Protein AF-A0A957S7C5-F1 (afdb_monomer_lite)

Structure (mmCIF, N/CA/C/O backbone):
data_AF-A0A957S7C5-F1
#
_entry.id   AF-A0A957S7C5-F1
#
loop_
_atom_site.group_PDB
_atom_site.id
_atom_site.type_symbol
_atom_site.label_atom_id
_atom_site.label_alt_id
_atom_site.label_comp_id
_atom_site.label_asym_id
_atom_site.label_entity_id
_atom_site.label_seq_id
_atom_site.pdbx_PDB_ins_code
_atom_site.Cartn_x
_atom_site.Cartn_y
_atom_site.Cartn_z
_atom_site.occupancy
_atom_site.B_iso_or_equiv
_atom_site.auth_seq_id
_atom_site.auth_comp_id
_atom_site.auth_asym_id
_atom_site.auth_atom_id
_atom_site.pdbx_PDB_model_num
ATOM 1 N N . MET A 1 1 ? -6.184 1.319 36.528 1.00 41.16 1 MET A N 1
ATOM 2 C CA . MET A 1 1 ? -4.782 1.071 36.125 1.00 41.16 1 MET A CA 1
ATOM 3 C C . MET A 1 1 ? -4.781 0.129 34.912 1.00 41.16 1 MET A C 1
ATOM 5 O O . MET A 1 1 ? -4.504 -1.045 35.063 1.00 41.16 1 MET A O 1
ATOM 9 N N . ILE A 1 2 ? -5.210 0.613 33.734 1.00 49.84 2 ILE A N 1
ATOM 10 C CA . ILE A 1 2 ? -5.434 -0.204 32.505 1.00 49.84 2 ILE A CA 1
ATOM 11 C C . ILE A 1 2 ? -4.665 0.380 31.292 1.00 49.84 2 ILE A C 1
ATOM 13 O O . ILE A 1 2 ? -4.591 -0.203 30.218 1.00 49.84 2 ILE A O 1
ATOM 17 N N . GLN A 1 3 ? -4.012 1.529 31.468 1.00 51.44 3 GLN A N 1
ATOM 18 C CA . GLN A 1 3 ? -3.546 2.365 30.362 1.00 51.44 3 GLN A CA 1
ATOM 19 C C . GLN A 1 3 ? -2.255 1.877 29.679 1.00 51.44 3 GLN A C 1
ATOM 21 O O . GLN A 1 3 ? -1.986 2.309 28.570 1.00 51.44 3 GLN A O 1
ATOM 26 N N . TRP A 1 4 ? -1.486 0.969 30.296 1.00 43.44 4 TRP A N 1
ATOM 27 C CA . TRP A 1 4 ? -0.195 0.505 29.756 1.00 43.44 4 TRP A CA 1
ATOM 28 C C . TRP A 1 4 ? -0.309 -0.646 28.739 1.00 43.44 4 TRP A C 1
ATOM 30 O O . TRP A 1 4 ? 0.500 -0.720 27.823 1.00 43.44 4 TRP A O 1
ATOM 40 N N . GLY A 1 5 ? -1.311 -1.527 28.860 1.00 52.44 5 GLY A N 1
ATOM 41 C CA . GLY A 1 5 ? -1.501 -2.647 27.919 1.00 52.44 5 GLY A CA 1
ATOM 42 C C . GLY A 1 5 ? -2.197 -2.242 26.614 1.00 52.44 5 GLY A C 1
ATOM 43 O O . GLY A 1 5 ? -1.908 -2.786 25.553 1.00 52.44 5 GLY A O 1
ATOM 44 N N . LEU A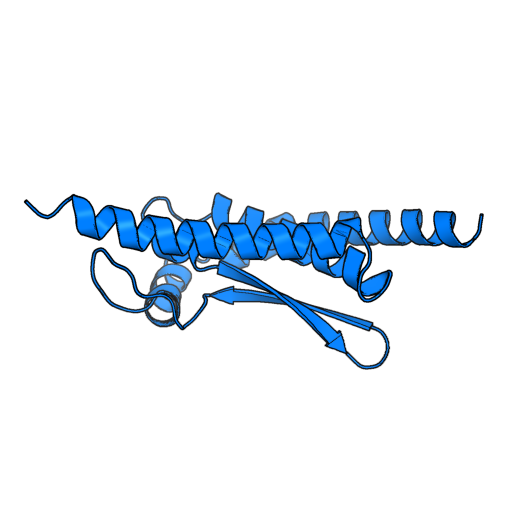 1 6 ? -3.080 -1.239 26.685 1.00 55.25 6 LEU A N 1
ATOM 45 C CA . LEU A 1 6 ? -3.822 -0.712 25.534 1.00 55.25 6 LEU A CA 1
ATOM 46 C C . LEU A 1 6 ? -2.920 0.032 24.541 1.00 55.25 6 LEU A C 1
ATOM 48 O O . LEU A 1 6 ? -3.112 -0.072 23.332 1.00 55.25 6 LEU A O 1
ATOM 52 N N . THR A 1 7 ? -1.927 0.769 25.040 1.00 61.72 7 THR A N 1
ATOM 53 C CA . THR A 1 7 ? -0.938 1.458 24.203 1.00 61.72 7 THR A CA 1
ATOM 54 C C . THR A 1 7 ? 0.038 0.489 23.553 1.00 61.72 7 THR A C 1
ATOM 56 O O . THR A 1 7 ? 0.346 0.688 22.383 1.00 61.72 7 THR A O 1
ATOM 59 N N . ALA A 1 8 ? 0.463 -0.570 24.251 1.00 65.44 8 ALA A N 1
ATOM 60 C CA . ALA A 1 8 ? 1.378 -1.572 23.698 1.00 65.44 8 ALA A CA 1
ATOM 61 C C . ALA A 1 8 ? 0.785 -2.271 22.461 1.00 65.44 8 ALA A C 1
ATOM 63 O O . ALA A 1 8 ? 1.393 -2.249 21.398 1.00 65.44 8 ALA A O 1
ATOM 64 N N . GLY A 1 9 ? -0.458 -2.763 22.539 1.00 76.88 9 GLY A N 1
ATOM 65 C CA . GLY A 1 9 ? -1.082 -3.448 21.398 1.00 76.88 9 GLY A CA 1
ATOM 66 C C . GLY A 1 9 ? -1.298 -2.551 20.170 1.00 76.88 9 GLY A C 1
ATOM 67 O O . GLY A 1 9 ? -1.162 -3.004 19.037 1.00 76.88 9 GLY A O 1
ATOM 68 N N . ILE A 1 10 ? -1.601 -1.260 20.362 1.00 81.00 10 ILE A N 1
ATOM 69 C CA . ILE A 1 10 ? -1.686 -0.306 19.240 1.00 81.00 10 ILE A CA 1
ATOM 70 C C . ILE A 1 10 ? -0.290 -0.027 18.674 1.00 81.00 10 ILE A C 1
ATOM 72 O O . ILE A 1 10 ? -0.132 0.058 17.458 1.00 81.00 10 ILE A O 1
ATOM 76 N N . GLN A 1 11 ? 0.722 0.105 19.535 1.00 85.44 11 GLN A N 1
ATOM 77 C CA . GLN A 1 11 ? 2.107 0.314 19.115 1.00 85.44 11 GLN A CA 1
ATOM 78 C C . GLN A 1 11 ? 2.638 -0.859 18.291 1.00 85.44 11 GLN A C 1
ATOM 80 O O . GLN A 1 11 ? 3.298 -0.609 17.287 1.00 85.44 11 GLN A O 1
ATOM 85 N N . ASP A 1 12 ? 2.294 -2.096 18.645 1.00 86.50 12 ASP A N 1
ATOM 86 C CA . ASP A 1 12 ? 2.696 -3.290 17.896 1.00 86.50 12 ASP A CA 1
ATOM 87 C C . ASP A 1 12 ? 2.102 -3.294 16.483 1.00 86.50 12 ASP A C 1
ATOM 89 O O . ASP A 1 12 ? 2.810 -3.530 15.506 1.00 86.50 12 ASP A O 1
ATOM 93 N N . ILE A 1 13 ? 0.821 -2.936 16.349 1.00 87.38 13 ILE A N 1
ATOM 94 C CA . ILE A 1 13 ? 0.154 -2.810 15.045 1.00 87.38 13 ILE A CA 1
ATOM 95 C C . ILE A 1 13 ? 0.802 -1.701 14.207 1.00 87.38 13 ILE A C 1
ATOM 97 O O . ILE A 1 13 ? 1.073 -1.883 13.020 1.00 87.38 13 ILE A O 1
ATOM 101 N N . VAL A 1 14 ? 1.090 -0.551 14.821 1.00 88.62 14 VAL A N 1
ATOM 102 C CA . VAL A 1 14 ? 1.783 0.559 14.152 1.00 88.62 14 VAL A CA 1
ATOM 103 C C . VAL A 1 14 ? 3.200 0.152 13.736 1.00 88.62 14 VAL A C 1
ATOM 105 O O . VAL A 1 14 ? 3.648 0.535 12.655 1.00 88.62 14 VAL A O 1
ATOM 108 N N . ALA A 1 15 ? 3.908 -0.620 14.560 1.00 90.06 15 ALA A N 1
ATOM 109 C CA . ALA A 1 15 ? 5.251 -1.109 14.269 1.00 90.06 15 ALA A CA 1
ATOM 110 C C . ALA A 1 15 ? 5.244 -2.123 13.118 1.00 90.06 15 ALA A C 1
ATOM 112 O O . ALA A 1 15 ? 6.053 -1.994 12.201 1.00 90.06 15 ALA A O 1
ATOM 113 N N . ALA A 1 16 ? 4.299 -3.066 13.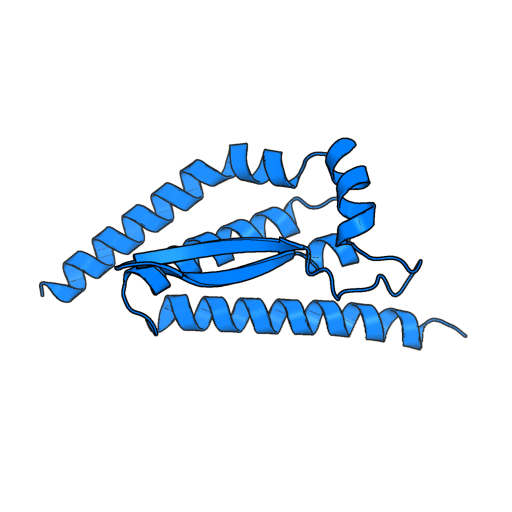114 1.00 89.62 16 ALA A N 1
ATOM 114 C CA . ALA A 1 16 ? 4.116 -4.020 12.024 1.00 89.62 16 ALA A CA 1
ATOM 115 C C . ALA A 1 16 ? 3.777 -3.307 10.706 1.00 89.62 16 ALA A C 1
ATOM 117 O O . ALA A 1 16 ? 4.411 -3.555 9.681 1.00 89.62 16 ALA A O 1
ATOM 118 N N . ASN A 1 17 ? 2.850 -2.344 10.744 1.00 92.38 17 ASN A N 1
ATOM 119 C CA . ASN A 1 17 ? 2.515 -1.523 9.583 1.00 92.38 17 ASN A CA 1
ATOM 120 C C . ASN A 1 17 ? 3.727 -0.722 9.080 1.00 92.38 17 ASN A C 1
ATOM 122 O O . ASN A 1 17 ? 3.970 -0.642 7.878 1.00 92.38 17 ASN A O 1
ATOM 126 N N . ARG A 1 18 ? 4.531 -0.161 9.990 1.00 93.00 18 ARG A N 1
ATOM 127 C CA . ARG A 1 18 ? 5.766 0.544 9.627 1.00 93.00 18 ARG A CA 1
ATOM 128 C C . ARG A 1 18 ? 6.767 -0.390 8.952 1.00 93.00 18 ARG A C 1
ATOM 130 O O . ARG A 1 18 ? 7.271 -0.033 7.895 1.00 93.00 18 ARG A O 1
ATOM 137 N N . ALA A 1 19 ? 7.003 -1.573 9.515 1.00 93.50 19 ALA A N 1
ATOM 138 C CA . ALA A 1 19 ? 7.903 -2.564 8.932 1.00 93.50 19 ALA A CA 1
ATOM 139 C C . ALA A 1 19 ? 7.446 -2.990 7.527 1.00 93.50 19 ALA A C 1
ATOM 141 O O . ALA A 1 19 ? 8.262 -3.067 6.613 1.00 93.50 19 ALA A O 1
ATOM 142 N N . ASN A 1 20 ? 6.137 -3.179 7.326 1.00 95.19 20 ASN A N 1
ATOM 143 C CA . ASN A 1 20 ? 5.563 -3.444 6.008 1.00 95.19 20 ASN A CA 1
ATOM 144 C C . ASN A 1 20 ? 5.843 -2.304 5.014 1.00 95.19 20 ASN A C 1
ATOM 146 O O . ASN A 1 20 ? 6.308 -2.544 3.902 1.00 95.19 20 ASN A O 1
ATOM 150 N N . ARG A 1 21 ? 5.630 -1.051 5.424 1.00 95.62 21 ARG A N 1
ATOM 151 C CA . ARG A 1 21 ? 5.929 0.114 4.579 1.00 95.62 21 ARG A CA 1
ATOM 152 C C . ARG A 1 21 ? 7.415 0.239 4.261 1.00 95.62 21 ARG A C 1
ATOM 154 O O . ARG A 1 21 ? 7.755 0.651 3.157 1.00 95.62 21 ARG A O 1
ATOM 161 N N . ASP A 1 22 ? 8.289 -0.086 5.207 1.00 96.44 22 ASP A N 1
ATOM 162 C CA . ASP A 1 22 ? 9.736 -0.050 4.995 1.00 96.44 22 ASP A CA 1
ATOM 163 C C . ASP A 1 22 ? 10.183 -1.144 4.015 1.00 96.44 22 ASP A C 1
ATOM 165 O O . ASP A 1 22 ? 11.003 -0.865 3.143 1.00 96.44 22 ASP A O 1
ATOM 169 N N . LEU A 1 23 ? 9.568 -2.332 4.058 1.00 94.19 23 LEU A N 1
ATOM 170 C CA . LEU A 1 23 ? 9.759 -3.368 3.038 1.00 94.19 23 LEU A CA 1
ATOM 171 C C . LEU A 1 23 ? 9.302 -2.893 1.649 1.00 94.19 23 LEU A C 1
ATOM 173 O O . LEU A 1 23 ? 10.045 -3.020 0.683 1.00 94.19 23 LEU A O 1
ATOM 177 N N . LEU A 1 24 ? 8.109 -2.305 1.534 1.00 95.75 24 LEU A N 1
ATOM 178 C CA . LEU A 1 24 ? 7.605 -1.797 0.251 1.00 95.75 24 LEU A CA 1
ATOM 179 C C . LEU A 1 24 ? 8.483 -0.670 -0.312 1.00 95.75 24 LEU A C 1
ATOM 181 O O . LEU A 1 24 ? 8.725 -0.618 -1.514 1.00 95.75 24 LEU A O 1
ATOM 185 N N . ARG A 1 25 ? 8.997 0.218 0.549 1.00 96.62 25 ARG A N 1
ATOM 186 C CA . ARG A 1 25 ? 9.980 1.241 0.150 1.00 96.62 25 ARG A CA 1
ATOM 187 C C . ARG A 1 25 ? 11.269 0.613 -0.344 1.00 96.62 25 ARG A C 1
ATOM 189 O O . ARG A 1 25 ? 11.786 1.047 -1.361 1.00 96.62 25 ARG A O 1
ATOM 196 N N . PHE A 1 26 ? 11.760 -0.403 0.355 1.00 95.25 26 PHE A N 1
ATOM 197 C CA . PHE A 1 26 ? 12.939 -1.134 -0.070 1.00 95.25 26 PHE A CA 1
ATOM 198 C C . PHE A 1 26 ? 12.732 -1.744 -1.463 1.00 95.25 26 PHE A C 1
ATOM 200 O O . PHE A 1 26 ? 13.527 -1.457 -2.348 1.00 95.25 26 PHE A O 1
ATOM 207 N N . LEU A 1 27 ? 11.632 -2.469 -1.700 1.00 93.88 27 LEU A N 1
ATOM 208 C CA . LEU A 1 27 ? 11.315 -3.036 -3.021 1.00 93.88 27 LEU A CA 1
ATOM 209 C C . LEU A 1 27 ? 11.234 -1.957 -4.111 1.00 93.88 27 LEU A C 1
ATOM 211 O O . LEU A 1 27 ? 11.792 -2.126 -5.194 1.00 93.88 27 LEU A O 1
ATOM 215 N N . ARG A 1 28 ? 10.583 -0.827 -3.805 1.00 94.88 28 ARG A N 1
ATOM 216 C CA . ARG A 1 28 ? 10.489 0.341 -4.691 1.00 94.88 28 ARG A CA 1
ATOM 217 C C . ARG A 1 28 ? 11.864 0.918 -5.042 1.00 94.88 28 ARG A C 1
ATOM 219 O O . ARG A 1 28 ? 12.098 1.237 -6.201 1.00 94.88 28 ARG A O 1
ATOM 226 N N . ASP A 1 29 ? 12.740 1.074 -4.053 1.00 93.25 29 ASP A N 1
ATOM 227 C CA . ASP A 1 29 ? 14.001 1.812 -4.190 1.00 93.25 29 ASP A CA 1
ATOM 228 C C . ASP A 1 29 ? 15.145 0.944 -4.736 1.00 93.25 29 ASP A C 1
ATOM 230 O O . ASP A 1 29 ? 16.054 1.466 -5.376 1.00 93.25 29 ASP A O 1
ATOM 234 N N . THR A 1 30 ? 15.129 -0.370 -4.489 1.00 89.81 30 THR A N 1
ATOM 235 C CA . THR A 1 30 ? 16.214 -1.279 -4.903 1.00 89.81 30 THR A CA 1
ATOM 236 C C . THR A 1 30 ? 15.904 -2.057 -6.171 1.00 89.81 30 THR A C 1
ATOM 238 O O . THR A 1 30 ? 16.821 -2.444 -6.889 1.00 89.81 30 THR A O 1
ATOM 241 N N . GLY A 1 31 ? 14.624 -2.304 -6.466 1.00 81.75 31 GLY A N 1
ATOM 242 C CA . GLY A 1 31 ? 14.217 -3.207 -7.544 1.00 81.75 31 GLY A CA 1
ATOM 243 C C . GLY A 1 31 ? 14.576 -4.647 -7.335 1.00 81.75 31 GLY A C 1
ATOM 244 O O . GLY A 1 31 ? 14.731 -5.385 -8.306 1.00 81.75 31 GLY A O 1
ATOM 245 N N . GLU A 1 32 ? 14.658 -5.066 -6.080 1.00 84.12 32 GLU A N 1
ATOM 246 C CA . GLU A 1 32 ? 14.577 -6.480 -5.773 1.00 84.12 32 GLU A CA 1
ATOM 247 C C . GLU A 1 32 ? 13.264 -7.047 -6.354 1.00 84.12 32 GLU A C 1
ATOM 249 O O . GLU A 1 32 ? 12.176 -6.565 -6.043 1.00 84.12 32 GLU A O 1
ATOM 254 N N . GLY A 1 33 ? 13.383 -8.006 -7.282 1.00 81.38 33 GLY A N 1
ATOM 255 C CA . GLY A 1 33 ? 12.270 -8.534 -8.090 1.00 81.38 33 GLY A CA 1
ATOM 256 C C . GLY A 1 33 ? 12.117 -7.916 -9.495 1.00 81.38 33 GLY A C 1
ATOM 257 O O . GLY A 1 33 ? 11.375 -8.440 -10.321 1.00 81.38 33 GLY A O 1
ATOM 258 N N . GLY A 1 34 ? 12.861 -6.855 -9.821 1.00 89.06 34 GLY A N 1
ATOM 259 C CA . GLY A 1 34 ? 12.892 -6.212 -11.142 1.00 89.06 34 GLY A CA 1
ATOM 260 C C . GLY A 1 34 ? 12.023 -4.952 -11.266 1.00 89.06 34 GLY A C 1
ATOM 261 O O . GLY A 1 34 ? 11.388 -4.504 -10.314 1.00 89.06 34 GLY A O 1
ATOM 262 N N . LEU A 1 35 ? 11.986 -4.363 -12.469 1.00 90.62 35 LEU A N 1
ATOM 263 C CA . LEU A 1 35 ? 11.299 -3.085 -12.731 1.00 90.62 35 LEU A CA 1
ATOM 264 C C . LEU A 1 35 ? 9.806 -3.118 -12.379 1.00 90.62 35 LEU A C 1
ATOM 266 O O . LEU A 1 35 ? 9.282 -2.177 -11.786 1.00 90.62 35 LEU A O 1
ATOM 270 N N . ALA A 1 36 ? 9.123 -4.216 -12.717 1.00 91.44 36 ALA A N 1
ATOM 271 C CA . ALA A 1 36 ? 7.706 -4.382 -12.409 1.00 91.44 36 ALA A CA 1
ATOM 272 C C . ALA A 1 36 ? 7.455 -4.339 -10.894 1.00 91.44 36 ALA A C 1
ATOM 274 O O . ALA A 1 36 ? 6.520 -3.679 -10.447 1.00 91.44 36 ALA A O 1
ATOM 275 N N . TRP A 1 37 ? 8.329 -4.966 -10.101 1.00 94.25 37 TRP A N 1
ATOM 276 C CA . TRP A 1 37 ? 8.242 -4.946 -8.643 1.00 94.25 37 TRP A CA 1
ATOM 277 C C . TRP A 1 37 ? 8.421 -3.542 -8.077 1.00 94.25 37 TRP A C 1
ATOM 279 O O . TRP A 1 37 ? 7.649 -3.157 -7.203 1.00 94.25 37 TRP A O 1
ATOM 289 N N . GLN A 1 38 ? 9.363 -2.749 -8.602 1.00 94.56 38 GLN A N 1
ATOM 290 C CA . GLN A 1 38 ? 9.546 -1.364 -8.149 1.00 94.56 38 GLN A CA 1
ATOM 291 C C . GLN A 1 38 ? 8.282 -0.525 -8.353 1.00 94.56 38 GLN A C 1
ATOM 293 O O . GLN A 1 38 ? 7.806 0.144 -7.433 1.00 94.56 38 GLN A O 1
ATOM 298 N N . VAL A 1 39 ? 7.728 -0.582 -9.566 1.00 96.00 39 VAL A N 1
ATOM 299 C CA . VAL A 1 39 ? 6.558 0.209 -9.968 1.00 96.00 39 VAL A CA 1
ATOM 300 C C . VAL A 1 39 ? 5.317 -0.225 -9.188 1.00 96.00 39 VAL A C 1
ATOM 302 O O . VAL A 1 39 ? 4.566 0.612 -8.684 1.00 96.00 39 VAL A O 1
ATOM 305 N N . VAL A 1 40 ? 5.110 -1.533 -9.030 1.00 96.44 40 VAL A N 1
ATOM 306 C CA . VAL A 1 40 ? 3.984 -2.070 -8.259 1.00 96.44 40 VAL A CA 1
ATOM 307 C C . VAL A 1 40 ? 4.136 -1.756 -6.769 1.00 96.44 40 VAL A C 1
ATOM 309 O O . VAL A 1 40 ? 3.164 -1.334 -6.141 1.00 96.44 40 VAL A O 1
ATOM 312 N N . ALA A 1 41 ? 5.343 -1.860 -6.205 1.00 96.88 41 ALA A N 1
ATOM 3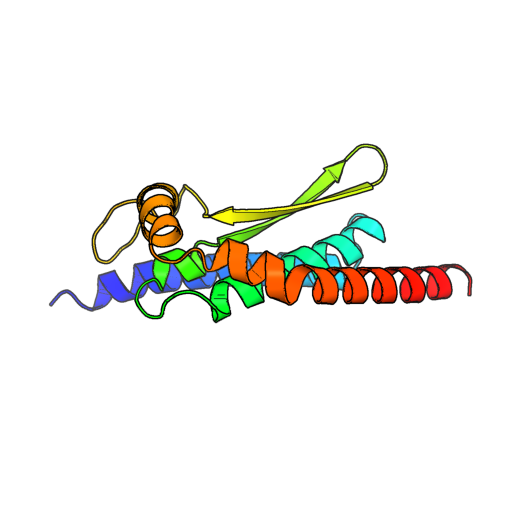13 C CA . ALA A 1 41 ? 5.611 -1.471 -4.822 1.00 96.88 41 ALA A CA 1
ATOM 314 C C . ALA A 1 41 ? 5.316 0.016 -4.573 1.00 96.88 41 ALA A C 1
ATOM 316 O O . ALA A 1 41 ? 4.744 0.352 -3.533 1.00 96.88 41 ALA A O 1
ATOM 317 N N . HIS A 1 42 ? 5.626 0.901 -5.533 1.00 96.88 42 HIS A N 1
ATOM 318 C CA . HIS A 1 42 ? 5.225 2.312 -5.472 1.00 96.88 42 HIS A CA 1
ATOM 319 C C . HIS A 1 42 ? 3.704 2.461 -5.394 1.00 96.88 42 HIS A C 1
ATOM 321 O O . HIS A 1 42 ? 3.200 3.111 -4.474 1.00 96.88 42 HIS A O 1
ATOM 327 N N . GLY A 1 43 ? 2.973 1.812 -6.305 1.00 96.94 43 GLY A N 1
ATOM 328 C CA . GLY A 1 43 ? 1.510 1.848 -6.339 1.00 96.94 43 GLY A CA 1
ATOM 329 C C . GLY A 1 43 ? 0.870 1.372 -5.033 1.00 96.94 43 GLY A C 1
ATOM 330 O O . GLY A 1 43 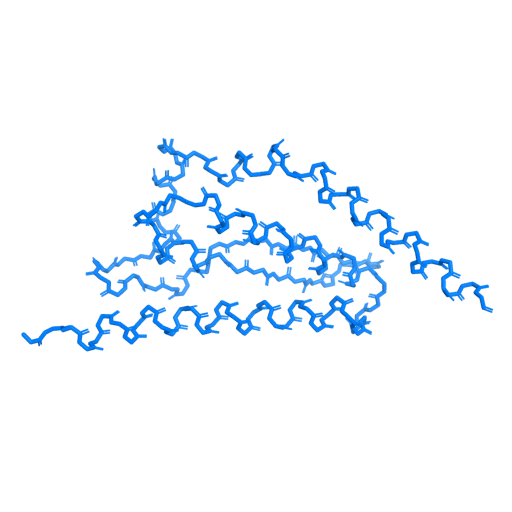? 0.036 2.072 -4.452 1.00 96.94 43 GLY A O 1
ATOM 331 N N . VAL A 1 44 ? 1.316 0.221 -4.520 1.00 97.12 44 VAL A N 1
ATOM 332 C CA . VAL A 1 44 ? 0.845 -0.355 -3.249 1.00 97.12 44 VAL A CA 1
ATOM 333 C C . VAL A 1 44 ? 1.121 0.596 -2.084 1.00 97.12 44 VAL A C 1
ATOM 335 O O . VAL A 1 44 ? 0.210 0.906 -1.313 1.00 97.12 44 VAL A O 1
ATOM 338 N N . LEU A 1 45 ? 2.349 1.110 -1.966 1.00 96.25 45 LEU A N 1
ATOM 339 C CA . LEU A 1 45 ? 2.745 2.011 -0.881 1.00 96.25 45 LEU A CA 1
ATOM 340 C C . LEU A 1 45 ? 1.949 3.326 -0.900 1.00 96.25 45 LEU A C 1
ATOM 342 O O . LEU A 1 45 ? 1.544 3.836 0.156 1.00 96.25 45 LEU A O 1
ATOM 346 N N . ARG A 1 46 ? 1.735 3.884 -2.097 1.00 96.62 46 ARG A N 1
ATOM 347 C CA . ARG A 1 46 ? 0.991 5.128 -2.309 1.00 96.62 46 ARG A CA 1
ATOM 348 C C . ARG A 1 46 ? -0.481 4.942 -1.945 1.00 96.62 46 ARG A C 1
ATOM 350 O O . ARG A 1 46 ? -1.001 5.732 -1.154 1.00 96.62 46 ARG A O 1
ATOM 357 N N . PHE A 1 47 ? -1.114 3.872 -2.431 1.00 95.38 47 PHE A N 1
ATOM 358 C CA . PHE A 1 47 ? -2.518 3.567 -2.149 1.00 95.38 47 PHE A CA 1
ATOM 359 C C . PHE A 1 47 ? -2.760 3.254 -0.668 1.00 95.38 47 PHE A C 1
ATOM 361 O O . PHE A 1 47 ? -3.672 3.813 -0.059 1.00 95.38 47 PHE A O 1
ATOM 368 N N . GLN A 1 48 ? -1.896 2.443 -0.050 1.00 94.06 48 GLN A N 1
ATOM 369 C CA . GLN A 1 48 ? -1.953 2.147 1.384 1.00 94.06 48 GLN A CA 1
ATOM 370 C C . GLN A 1 48 ? -1.882 3.430 2.230 1.00 94.06 48 GLN A C 1
ATOM 372 O O . GLN A 1 48 ? -2.638 3.584 3.190 1.00 94.06 48 GLN A O 1
ATOM 377 N N . GLY A 1 49 ? -1.000 4.374 1.873 1.00 92.81 49 GLY A N 1
ATOM 378 C CA . GLY A 1 49 ? -0.893 5.664 2.562 1.00 92.81 49 GLY A CA 1
ATOM 379 C C . GLY A 1 49 ? -2.162 6.515 2.470 1.00 92.81 49 GLY A C 1
ATOM 380 O O . GLY A 1 49 ? -2.592 7.087 3.473 1.00 92.81 49 GLY A O 1
ATOM 381 N N . GLU A 1 50 ? -2.792 6.569 1.297 1.00 93.06 50 GLU A N 1
ATOM 382 C CA . GLU A 1 50 ? -4.053 7.297 1.108 1.00 93.06 50 GLU A CA 1
ATOM 383 C C . GLU A 1 50 ? -5.212 6.641 1.856 1.00 93.06 50 GLU A C 1
ATOM 385 O O . GLU A 1 50 ? -5.962 7.320 2.559 1.00 93.06 50 GLU A O 1
ATOM 390 N N . ALA A 1 51 ? -5.335 5.315 1.768 1.00 89.31 51 ALA A N 1
ATOM 391 C CA . ALA A 1 51 ? -6.365 4.555 2.468 1.00 89.31 51 ALA A CA 1
ATOM 392 C C . ALA A 1 51 ? -6.303 4.786 3.984 1.00 89.31 51 ALA A C 1
ATOM 394 O O . ALA A 1 51 ? -7.333 4.964 4.637 1.00 89.31 51 ALA A O 1
ATOM 395 N N . GLN A 1 52 ? -5.089 4.852 4.530 1.00 89.31 52 GLN A N 1
ATOM 396 C CA . GLN A 1 52 ? -4.848 5.148 5.934 1.00 89.31 52 GLN A CA 1
ATOM 397 C C . GLN A 1 52 ? -5.163 6.608 6.289 1.00 89.31 52 GLN A C 1
ATOM 399 O O . GLN A 1 52 ? -5.824 6.864 7.294 1.00 89.31 52 GLN A O 1
ATOM 404 N N . THR A 1 53 ? -4.739 7.568 5.464 1.00 88.94 53 THR A N 1
ATOM 405 C CA . THR A 1 53 ? -4.941 9.010 5.708 1.00 88.94 53 THR A CA 1
ATOM 406 C C . THR A 1 53 ? -6.417 9.396 5.657 1.00 88.94 53 THR A C 1
ATOM 408 O O . THR A 1 53 ? -6.895 10.188 6.467 1.00 88.94 53 THR A O 1
ATOM 411 N N . ARG A 1 54 ? -7.161 8.800 4.723 1.00 89.06 54 ARG A N 1
ATOM 412 C CA . ARG A 1 54 ? -8.595 9.039 4.507 1.00 89.06 54 ARG A CA 1
ATOM 413 C C . ARG A 1 54 ? -9.482 8.193 5.424 1.00 89.06 54 ARG A C 1
ATOM 415 O O . ARG A 1 54 ? -10.709 8.357 5.418 1.00 89.06 54 ARG A O 1
ATOM 422 N N . SER A 1 55 ? -8.878 7.306 6.217 1.00 86.00 55 SER A N 1
ATOM 423 C CA . SER A 1 55 ? -9.605 6.480 7.173 1.00 86.00 55 SER A CA 1
ATOM 424 C C . SER A 1 55 ? -10.353 7.346 8.203 1.00 86.00 55 SER A C 1
ATOM 426 O O . SER A 1 55 ? -9.915 8.444 8.565 1.00 86.00 55 SER A O 1
ATOM 428 N N . PRO A 1 56 ? -11.524 6.903 8.685 1.00 81.69 56 PRO A N 1
ATOM 429 C CA . PRO A 1 56 ? -12.232 7.596 9.754 1.00 81.69 56 PRO A CA 1
ATOM 430 C C . PRO A 1 56 ? -11.372 7.739 11.027 1.00 81.69 56 PRO A C 1
ATOM 432 O O . PRO A 1 56 ? -10.720 6.801 11.467 1.00 81.69 56 PRO A O 1
ATOM 435 N N . TYR A 1 57 ? -11.431 8.898 11.692 1.00 65.75 57 TYR A N 1
ATOM 436 C CA . TYR A 1 57 ? -10.593 9.197 12.868 1.00 65.75 57 TYR A CA 1
ATOM 437 C C . TYR A 1 57 ? -10.717 8.170 14.016 1.00 65.75 57 TYR A C 1
ATOM 439 O O . TYR A 1 57 ? -9.750 7.885 14.715 1.00 65.75 57 TYR A O 1
ATOM 447 N N . LEU A 1 58 ? -11.900 7.569 14.195 1.00 65.19 58 LEU A N 1
ATOM 448 C CA . LEU A 1 58 ? -12.165 6.585 15.254 1.00 65.19 58 LEU A CA 1
ATOM 449 C C . LEU A 1 58 ? -11.729 5.153 14.901 1.00 65.19 58 LEU A C 1
ATOM 451 O O . LEU A 1 58 ? -11.861 4.255 15.728 1.00 65.19 58 LEU A O 1
ATOM 455 N N . THR A 1 59 ? -11.204 4.916 13.698 1.00 72.81 59 THR A N 1
ATOM 456 C CA . THR A 1 59 ? -10.849 3.575 13.220 1.00 72.81 59 THR A CA 1
ATOM 457 C C . THR A 1 59 ? -9.345 3.339 13.236 1.00 72.81 59 THR A C 1
ATOM 459 O O . THR A 1 59 ? -8.855 2.604 12.395 1.00 72.81 59 THR A O 1
ATOM 462 N N . GLY A 1 60 ? -8.597 3.938 14.173 1.00 80.69 60 GLY A N 1
ATOM 463 C CA . GLY A 1 60 ? -7.128 3.880 14.210 1.00 80.69 60 GLY A CA 1
ATOM 464 C C . GLY A 1 60 ? -6.559 2.470 14.008 1.00 80.69 60 GLY A C 1
ATOM 465 O O . GLY A 1 60 ? -5.794 2.249 13.078 1.00 80.69 60 GLY A O 1
ATOM 466 N N . THR A 1 61 ? -7.001 1.481 14.789 1.00 88.12 61 THR A N 1
ATOM 467 C CA . THR A 1 61 ? -6.577 0.078 14.610 1.00 88.12 61 THR A CA 1
ATOM 468 C C . THR A 1 61 ? -6.882 -0.453 13.209 1.00 88.12 61 THR A C 1
ATOM 470 O O . THR A 1 61 ? -6.024 -1.075 12.602 1.00 88.12 61 THR A O 1
ATOM 473 N N . LEU A 1 62 ? -8.074 -0.189 12.674 1.00 87.88 62 LEU A N 1
ATOM 474 C CA . LEU A 1 62 ? -8.459 -0.608 11.325 1.00 87.88 62 LEU A CA 1
ATOM 475 C C . LEU A 1 62 ? -7.660 0.130 10.242 1.00 87.88 62 LEU A C 1
ATOM 477 O O . LEU A 1 62 ? -7.270 -0.479 9.255 1.00 87.88 62 LEU A O 1
ATOM 481 N N . ALA A 1 63 ? -7.341 1.406 10.443 1.00 87.94 63 ALA A N 1
ATOM 482 C CA . ALA A 1 63 ? -6.497 2.185 9.548 1.00 87.94 63 ALA A CA 1
ATOM 483 C C . ALA A 1 63 ? -5.085 1.591 9.461 1.00 87.94 63 ALA A C 1
ATOM 485 O O . ALA A 1 63 ? -4.593 1.344 8.365 1.00 87.94 63 ALA A O 1
ATOM 486 N N . PHE A 1 64 ? -4.463 1.299 10.608 1.00 89.56 64 PHE A N 1
ATOM 487 C CA . PHE A 1 64 ? -3.136 0.677 10.665 1.00 89.56 64 PHE A CA 1
ATOM 488 C C . PHE A 1 64 ? -3.143 -0.819 10.320 1.00 89.56 64 PHE A C 1
ATOM 490 O O . PHE A 1 64 ? -2.087 -1.372 10.028 1.00 89.56 64 PHE A O 1
ATOM 497 N N . ALA A 1 65 ? -4.310 -1.467 10.309 1.00 90.12 65 ALA A N 1
ATOM 498 C CA . ALA A 1 65 ? -4.438 -2.856 9.884 1.00 90.12 65 ALA A CA 1
ATOM 499 C C . ALA A 1 65 ? -4.381 -3.044 8.362 1.00 90.12 65 ALA A C 1
ATOM 501 O O . ALA A 1 65 ? -4.281 -4.179 7.905 1.00 90.12 65 ALA A O 1
ATOM 502 N N . HIS A 1 66 ? -4.428 -1.963 7.576 1.00 91.00 66 HIS A N 1
ATOM 503 C CA . HIS A 1 66 ? -4.209 -2.053 6.137 1.00 91.00 66 HIS A CA 1
ATOM 504 C C . HIS A 1 66 ? -2.727 -2.290 5.851 1.00 91.00 66 HIS A C 1
ATOM 506 O O . HIS A 1 66 ? -1.885 -1.423 6.096 1.00 91.00 66 HIS A O 1
ATOM 512 N N . THR A 1 67 ? -2.413 -3.455 5.304 1.00 92.12 67 THR A N 1
ATOM 513 C CA . THR A 1 67 ? -1.069 -3.860 4.897 1.00 92.12 67 THR A CA 1
ATOM 514 C C . THR A 1 67 ? -1.004 -4.005 3.378 1.00 92.12 67 THR A C 1
ATOM 516 O O . THR A 1 67 ? -2.040 -4.141 2.719 1.00 92.12 67 THR A O 1
ATOM 519 N N . GLY A 1 68 ? 0.196 -3.912 2.814 1.00 93.88 68 GLY A N 1
ATOM 520 C CA . GLY A 1 68 ? 0.431 -4.047 1.382 1.00 93.88 68 GLY A CA 1
ATOM 521 C C . GLY A 1 68 ? 1.395 -5.182 1.072 1.00 93.88 68 GLY A C 1
ATOM 522 O O . GLY A 1 68 ? 2.338 -5.418 1.819 1.00 93.88 68 GLY A O 1
ATOM 523 N N . GLU A 1 69 ? 1.193 -5.872 -0.039 1.00 94.50 69 GLU A N 1
ATOM 524 C CA . GLU A 1 69 ? 2.105 -6.912 -0.513 1.00 94.50 69 GLU A CA 1
ATOM 525 C C . GLU A 1 69 ? 2.298 -6.803 -2.021 1.00 94.50 69 GLU A C 1
ATOM 527 O O . GLU A 1 69 ? 1.383 -6.397 -2.740 1.00 94.50 69 GLU A O 1
ATOM 532 N N . VAL A 1 70 ? 3.487 -7.187 -2.478 1.00 95.25 70 VAL A N 1
ATOM 533 C CA . VAL A 1 70 ? 3.831 -7.358 -3.891 1.00 95.25 70 VAL A CA 1
ATOM 534 C C . VAL A 1 70 ? 4.244 -8.807 -4.082 1.00 95.25 70 VAL A C 1
ATOM 536 O O . VAL A 1 70 ? 4.957 -9.358 -3.241 1.00 95.25 70 VAL A O 1
ATOM 539 N N . TYR A 1 71 ? 3.773 -9.429 -5.152 1.00 93.75 71 TYR A N 1
ATOM 540 C CA . TYR A 1 71 ? 4.082 -10.814 -5.468 1.00 93.75 71 TYR A CA 1
ATOM 541 C C . TYR A 1 71 ? 4.274 -11.015 -6.966 1.00 93.75 71 TYR A C 1
ATOM 543 O O . TYR A 1 71 ? 3.816 -10.222 -7.792 1.00 93.75 71 TYR A O 1
ATOM 551 N N . ASP A 1 72 ? 4.985 -12.090 -7.289 1.00 91.81 72 ASP A N 1
ATOM 552 C CA . ASP A 1 72 ? 5.269 -12.494 -8.659 1.00 91.81 72 ASP A CA 1
ATOM 553 C C . ASP A 1 72 ? 4.007 -13.048 -9.330 1.00 91.81 72 ASP A C 1
ATOM 555 O O . ASP A 1 72 ? 3.213 -13.764 -8.711 1.00 91.81 72 ASP A O 1
ATOM 559 N N . ILE A 1 73 ? 3.857 -12.737 -10.610 1.00 91.06 73 ILE A N 1
ATOM 560 C CA . ILE A 1 73 ? 2.880 -13.333 -11.522 1.00 91.06 73 ILE A CA 1
ATOM 561 C C . ILE A 1 73 ? 3.615 -13.660 -12.818 1.00 91.06 73 ILE A C 1
ATOM 563 O O . ILE A 1 73 ? 4.614 -13.018 -13.108 1.00 91.06 73 ILE A O 1
ATOM 567 N N . ASP A 1 74 ? 3.130 -14.610 -13.620 1.00 86.56 74 ASP A N 1
ATOM 568 C CA . ASP A 1 74 ? 3.819 -15.074 -14.837 1.00 86.56 74 ASP A CA 1
ATOM 569 C C . ASP A 1 74 ? 4.343 -13.921 -15.731 1.00 86.56 74 ASP A C 1
ATOM 571 O O . ASP A 1 74 ? 3.622 -13.366 -16.562 1.00 86.56 74 ASP A O 1
ATOM 575 N N . GLY A 1 75 ? 5.628 -13.575 -15.560 1.00 80.06 75 GLY A N 1
ATOM 576 C CA . GLY A 1 75 ? 6.318 -12.506 -16.287 1.00 80.06 75 GLY A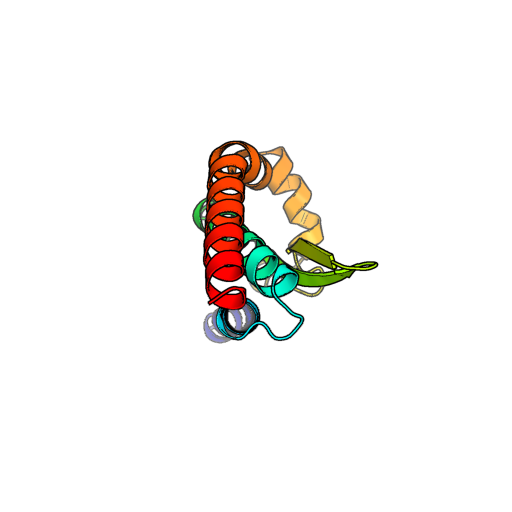 CA 1
ATOM 577 C C . GLY A 1 75 ? 6.088 -11.069 -15.786 1.00 80.06 75 GLY A C 1
ATOM 578 O O . GLY A 1 75 ? 6.348 -10.137 -16.548 1.00 80.06 75 GLY A O 1
ATOM 579 N N . GLY A 1 76 ? 5.618 -10.853 -14.553 1.00 88.06 76 GLY A N 1
ATOM 580 C CA .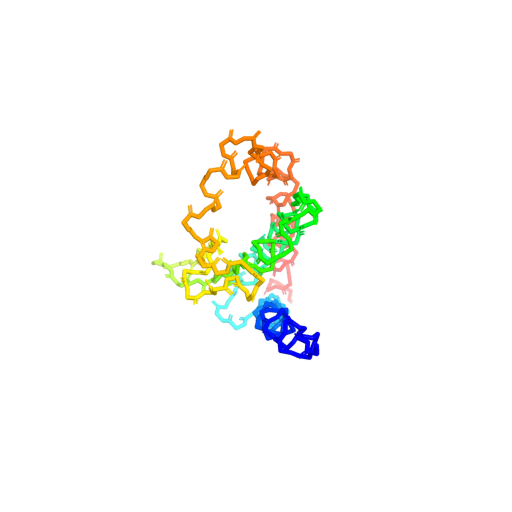 GLY A 1 76 ? 5.285 -9.526 -14.028 1.00 88.06 76 GLY A CA 1
ATOM 581 C C . GLY A 1 76 ? 5.255 -9.429 -12.500 1.00 88.06 76 GLY A C 1
ATOM 582 O O . GLY A 1 76 ? 5.900 -10.188 -11.789 1.00 88.06 76 GLY A O 1
ATOM 583 N N . ALA A 1 77 ? 4.519 -8.444 -11.990 1.00 93.88 77 ALA A N 1
ATOM 584 C CA . ALA A 1 77 ? 4.277 -8.274 -10.562 1.00 93.88 77 ALA A CA 1
ATOM 585 C C . ALA A 1 77 ? 2.834 -7.817 -10.338 1.00 93.88 77 ALA A C 1
ATOM 587 O O . ALA A 1 77 ? 2.296 -7.041 -11.131 1.00 93.88 77 ALA A O 1
ATOM 588 N N . GLU A 1 78 ? 2.227 -8.263 -9.245 1.00 94.62 78 GLU A N 1
ATOM 589 C CA . GLU A 1 78 ? 0.928 -7.786 -8.781 1.00 94.62 78 GLU A CA 1
ATOM 590 C C . GLU A 1 78 ? 1.042 -7.277 -7.345 1.00 94.62 78 GLU A C 1
ATOM 592 O O . GLU A 1 78 ? 1.863 -7.737 -6.552 1.00 94.62 78 GLU A O 1
ATOM 597 N N . GLY A 1 79 ? 0.239 -6.263 -7.033 1.00 94.38 79 GLY A N 1
ATOM 598 C CA . GLY A 1 79 ? 0.216 -5.614 -5.738 1.00 94.38 79 GLY A CA 1
ATOM 599 C C . GLY A 1 79 ? -1.171 -5.676 -5.127 1.00 94.38 79 GLY A C 1
ATOM 600 O O . GLY A 1 79 ? -2.164 -5.427 -5.810 1.00 94.38 79 GLY A O 1
ATOM 601 N N . ARG A 1 80 ? -1.245 -5.945 -3.824 1.00 93.88 80 ARG A N 1
ATOM 602 C CA . ARG A 1 80 ? -2.502 -5.923 -3.070 1.00 93.88 80 ARG A CA 1
ATOM 603 C C . ARG A 1 80 ? -2.386 -5.070 -1.820 1.00 93.88 80 ARG A C 1
ATOM 605 O O . ARG A 1 80 ? -1.372 -5.108 -1.132 1.00 93.88 80 ARG A O 1
ATOM 612 N N . VAL A 1 81 ? -3.458 -4.354 -1.493 1.00 93.50 81 VAL A N 1
ATOM 613 C CA . VAL A 1 81 ? -3.656 -3.728 -0.180 1.00 93.50 81 VAL A CA 1
ATOM 614 C C . VAL A 1 81 ? -4.883 -4.361 0.454 1.00 93.50 81 VAL A C 1
ATOM 616 O O . VAL A 1 81 ? -5.943 -4.415 -0.166 1.00 93.50 81 VAL A O 1
ATOM 619 N N . TYR A 1 82 ? -4.741 -4.857 1.677 1.00 91.06 82 TYR A N 1
ATOM 620 C CA . TYR A 1 82 ? -5.794 -5.583 2.383 1.00 91.06 82 TYR A CA 1
ATOM 621 C C . TYR A 1 82 ? -5.725 -5.328 3.888 1.00 91.06 82 TYR A C 1
ATOM 623 O O . TYR A 1 82 ? -4.733 -4.814 4.401 1.00 91.06 82 TYR A O 1
ATOM 631 N N . ILE A 1 83 ? -6.786 -5.689 4.607 1.00 90.25 83 ILE A N 1
ATOM 632 C CA . ILE A 1 83 ? -6.811 -5.644 6.071 1.00 90.25 83 ILE A CA 1
ATOM 633 C C . ILE A 1 83 ? -6.220 -6.948 6.605 1.00 90.25 83 ILE A C 1
ATOM 635 O O . ILE A 1 83 ? -6.762 -8.017 6.325 1.00 90.25 83 ILE A O 1
ATOM 639 N N . ASP A 1 84 ? -5.146 -6.874 7.389 1.00 90.50 84 ASP A N 1
ATOM 640 C CA . ASP A 1 84 ? -4.526 -8.054 7.991 1.00 90.50 84 ASP A CA 1
ATOM 641 C C . ASP A 1 84 ? -5.519 -8.765 8.940 1.00 90.50 84 ASP A C 1
ATOM 643 O O . ASP A 1 84 ? -5.929 -8.194 9.962 1.00 90.50 84 ASP A O 1
ATOM 647 N N . PRO A 1 85 ? -5.921 -10.016 8.634 1.00 88.94 85 PRO A N 1
ATOM 648 C CA . PRO A 1 85 ? -6.899 -10.748 9.432 1.00 88.94 85 PRO A CA 1
ATOM 649 C C . PRO A 1 85 ? -6.345 -11.207 10.786 1.00 88.94 85 PRO A C 1
ATOM 651 O O . PRO A 1 85 ? -7.119 -11.578 11.673 1.00 88.94 85 PRO A O 1
ATOM 654 N N . SER A 1 86 ? -5.023 -11.206 10.971 1.00 89.25 86 SER A N 1
ATOM 655 C CA . SER A 1 86 ? -4.376 -11.608 12.219 1.00 89.25 86 SER A CA 1
ATOM 656 C C . SER A 1 86 ? -4.469 -10.532 13.304 1.00 89.25 86 SER A C 1
ATOM 658 O O . SER A 1 86 ? -4.448 -10.865 14.492 1.00 89.25 86 SER A O 1
ATOM 660 N N . ILE A 1 87 ? -4.655 -9.267 12.913 1.00 88.75 87 ILE A N 1
ATOM 661 C CA . ILE A 1 87 ? -4.720 -8.136 13.836 1.00 88.75 87 ILE A CA 1
ATOM 662 C C . ILE A 1 87 ? -5.995 -8.203 14.680 1.00 88.75 87 ILE A C 1
ATOM 664 O O . ILE A 1 87 ? -7.103 -8.417 14.188 1.00 88.75 87 ILE A O 1
ATOM 668 N N . VAL A 1 88 ? -5.836 -7.965 15.980 1.00 88.94 88 VAL A N 1
ATOM 669 C CA . VAL A 1 88 ? -6.933 -7.857 16.945 1.00 88.94 88 VAL A CA 1
ATOM 670 C C . VAL A 1 88 ? -6.955 -6.439 17.493 1.00 88.94 88 VAL A C 1
ATOM 672 O O . VAL A 1 88 ? -5.908 -5.878 17.810 1.00 88.94 88 VAL A O 1
ATOM 675 N N . ASN A 1 89 ? -8.142 -5.844 17.616 1.00 86.06 89 ASN A N 1
ATOM 676 C CA . ASN A 1 89 ? -8.266 -4.538 18.242 1.00 86.06 89 ASN A CA 1
ATOM 677 C C . ASN A 1 89 ? -8.004 -4.648 19.755 1.00 86.06 89 ASN A C 1
ATOM 679 O O . ASN A 1 89 ? -8.790 -5.290 20.456 1.00 86.06 89 ASN A O 1
ATOM 683 N N . PRO A 1 90 ? -6.951 -4.004 20.291 1.00 83.12 90 PRO A N 1
ATOM 684 C CA . PRO A 1 90 ? -6.609 -4.135 21.704 1.00 83.12 90 PRO A CA 1
ATOM 685 C C . PRO A 1 90 ? -7.594 -3.405 22.630 1.00 83.12 90 PRO A C 1
ATOM 687 O O . PRO A 1 90 ? -7.616 -3.691 23.822 1.00 83.12 90 PRO A O 1
ATOM 690 N N . VAL A 1 91 ? -8.403 -2.470 22.110 1.00 80.69 91 VAL A N 1
ATOM 691 C CA . VAL A 1 91 ? -9.329 -1.640 22.897 1.00 80.69 91 VAL A CA 1
ATOM 692 C C . VAL A 1 91 ? -10.650 -2.346 23.172 1.00 80.69 91 VAL A C 1
ATOM 694 O O . VAL A 1 91 ? -11.091 -2.385 24.317 1.00 80.69 91 VAL A O 1
ATOM 697 N N . PHE A 1 92 ? -11.298 -2.881 22.139 1.00 78.12 92 PHE A N 1
ATOM 698 C CA . PHE A 1 92 ? -12.640 -3.468 22.256 1.00 78.12 92 PHE A CA 1
ATOM 699 C C . PHE A 1 92 ? -12.703 -4.951 21.867 1.00 78.12 92 PHE A C 1
ATOM 701 O O . PHE A 1 92 ? -13.778 -5.546 21.905 1.00 78.12 92 PHE A O 1
ATOM 708 N N . GLY A 1 93 ? -11.564 -5.564 21.530 1.00 78.38 93 GLY A N 1
ATOM 709 C CA . GLY A 1 93 ? -11.523 -6.915 20.975 1.00 78.38 93 GLY A CA 1
ATOM 710 C C . GLY A 1 93 ? -12.035 -6.972 19.531 1.00 78.38 93 GLY A C 1
ATOM 711 O O . GLY A 1 93 ? -12.382 -5.960 18.928 1.00 78.38 93 GLY A O 1
ATOM 712 N N . GLY A 1 94 ? -12.062 -8.169 18.947 1.00 85.81 94 GLY A N 1
ATOM 713 C CA . GLY A 1 94 ? -12.505 -8.370 17.562 1.00 85.81 94 GLY A CA 1
ATOM 714 C C . GLY A 1 94 ? -11.460 -7.995 16.506 1.00 85.81 94 GLY A C 1
ATOM 715 O O . GLY A 1 94 ? -10.437 -7.364 16.793 1.00 85.81 94 GLY A O 1
ATOM 716 N N . ARG A 1 95 ? -11.700 -8.427 15.264 1.00 90.44 95 ARG A N 1
ATOM 717 C CA . ARG A 1 95 ? -10.736 -8.307 14.160 1.00 90.44 95 ARG A CA 1
ATOM 718 C C . ARG A 1 95 ? -11.142 -7.195 13.196 1.00 90.44 95 ARG A C 1
ATOM 720 O O . ARG A 1 95 ? -12.289 -7.197 12.749 1.00 90.44 95 ARG A O 1
ATOM 727 N N . PRO A 1 96 ? -10.234 -6.280 12.808 1.00 90.25 96 PRO A N 1
ATOM 728 C CA . PRO A 1 96 ? -10.521 -5.277 11.786 1.00 90.25 96 PRO A CA 1
ATOM 729 C C . PRO A 1 96 ? -11.029 -5.872 10.472 1.00 90.25 96 PRO A C 1
ATOM 731 O O . PRO A 1 96 ? -11.859 -5.253 9.823 1.00 90.25 96 PRO A O 1
ATOM 734 N N . ALA A 1 97 ? -10.594 -7.080 10.108 1.00 89.69 97 ALA A N 1
ATOM 735 C CA . ALA A 1 97 ? -11.092 -7.774 8.922 1.00 89.69 97 ALA A CA 1
ATOM 736 C C . ALA A 1 97 ? -12.584 -8.160 9.012 1.00 89.69 97 ALA A C 1
ATOM 738 O O . ALA A 1 97 ? -13.235 -8.305 7.984 1.00 89.69 97 ALA A O 1
ATOM 739 N N . GLU A 1 98 ? -13.134 -8.303 10.221 1.00 91.00 98 GLU A N 1
ATOM 740 C CA . GLU A 1 98 ? -14.551 -8.609 10.443 1.00 91.00 98 GLU A CA 1
ATOM 741 C C . GLU A 1 98 ? -15.369 -7.313 10.491 1.00 91.00 98 GLU A C 1
ATOM 743 O O . GLU A 1 98 ? -16.195 -7.054 9.619 1.00 91.00 98 GLU A O 1
ATOM 748 N N . TYR A 1 99 ? -15.096 -6.448 11.476 1.00 89.12 99 TYR A N 1
ATOM 749 C CA . TYR A 1 99 ? -15.888 -5.228 11.665 1.00 89.12 99 TYR A CA 1
ATOM 750 C C . TYR A 1 99 ? -15.602 -4.159 10.604 1.00 89.12 99 TYR A C 1
ATOM 752 O O . TYR A 1 99 ? -16.401 -3.244 10.419 1.00 89.12 99 TYR A O 1
ATOM 760 N N . GLY A 1 100 ? -14.471 -4.241 9.898 1.00 87.81 100 GLY A N 1
ATOM 761 C CA . GLY A 1 100 ? -14.109 -3.308 8.834 1.00 87.81 100 GLY A CA 1
ATOM 762 C C . GLY A 1 100 ? -15.107 -3.311 7.682 1.00 87.81 100 GLY A C 1
ATOM 763 O O . GLY A 1 100 ? -15.330 -2.256 7.096 1.00 87.81 100 GLY A O 1
ATOM 764 N N . ILE A 1 101 ? -15.777 -4.441 7.429 1.00 88.31 101 ILE A N 1
ATOM 765 C CA . ILE A 1 101 ? -16.851 -4.550 6.434 1.00 88.31 101 ILE A CA 1
ATOM 766 C C . ILE A 1 101 ? -18.013 -3.627 6.816 1.00 88.31 101 ILE A C 1
ATOM 768 O O . ILE A 1 101 ? -18.449 -2.813 6.003 1.00 88.31 101 ILE A O 1
ATOM 772 N N . ASP A 1 102 ? -18.468 -3.686 8.069 1.00 88.75 102 ASP A N 1
ATOM 773 C CA . ASP A 1 102 ? -19.571 -2.853 8.558 1.00 88.75 102 ASP A CA 1
ATOM 774 C C . ASP A 1 102 ? -19.204 -1.365 8.564 1.00 88.75 102 ASP A C 1
ATOM 776 O O . ASP A 1 102 ? -20.025 -0.502 8.235 1.00 88.75 102 ASP A O 1
ATOM 780 N N . VAL A 1 103 ? -17.963 -1.037 8.941 1.00 87.19 103 VAL A N 1
ATOM 781 C CA . VAL A 1 103 ? -17.476 0.349 8.908 1.00 87.19 103 VAL A CA 1
ATOM 782 C C . VAL A 1 103 ? -17.425 0.845 7.460 1.00 87.19 103 VAL A C 1
ATOM 784 O O . VAL A 1 103 ? -17.886 1.956 7.191 1.00 87.19 103 VAL A O 1
ATOM 787 N N . HIS A 1 104 ? -16.928 0.028 6.528 1.00 85.94 104 HIS A N 1
ATOM 788 C CA . HIS A 1 104 ? -16.846 0.363 5.106 1.00 85.94 104 HIS A CA 1
ATOM 789 C C . HIS A 1 104 ? -18.230 0.542 4.473 1.00 85.94 104 HIS A C 1
ATOM 791 O O . HIS A 1 104 ? -18.452 1.510 3.756 1.00 85.94 104 HIS A O 1
ATOM 797 N N . GLN A 1 105 ? -19.213 -0.295 4.813 1.00 87.88 105 GLN A N 1
ATOM 798 C CA . GLN A 1 105 ? -20.599 -0.113 4.356 1.00 87.88 105 GLN A CA 1
ATOM 799 C C . GLN A 1 105 ? -21.200 1.230 4.800 1.00 87.88 105 GLN A C 1
ATOM 801 O O . GLN A 1 105 ? -21.957 1.851 4.057 1.00 87.88 105 GLN A O 1
ATOM 806 N N . ARG A 1 106 ? -20.867 1.700 6.009 1.00 88.25 106 ARG A N 1
ATOM 807 C CA . ARG A 1 106 ? -21.341 2.997 6.529 1.00 88.25 106 ARG A CA 1
ATOM 808 C C . ARG A 1 106 ? -20.585 4.176 5.930 1.00 88.25 106 ARG A C 1
ATOM 810 O O . ARG A 1 106 ? -21.151 5.255 5.763 1.00 88.25 106 ARG A O 1
ATOM 817 N N . LYS A 1 107 ? -19.295 3.993 5.665 1.00 87.88 107 LYS A N 1
ATOM 818 C CA . LYS A 1 107 ? -18.423 4.995 5.063 1.00 87.88 107 LYS A CA 1
ATOM 819 C C . LYS A 1 107 ? -17.422 4.266 4.168 1.00 87.88 107 LYS A C 1
ATOM 821 O O . LYS A 1 107 ? -16.427 3.785 4.696 1.00 87.88 107 LYS A O 1
ATOM 826 N N . PRO A 1 108 ? -17.627 4.219 2.845 1.00 89.12 108 PRO A N 1
ATOM 827 C CA . PRO A 1 108 ? -16.792 3.419 1.951 1.00 89.12 108 PRO A CA 1
ATOM 828 C C . PRO A 1 108 ? -15.486 4.151 1.619 1.00 89.12 108 PRO A C 1
ATOM 830 O O . PRO A 1 108 ? -15.208 4.474 0.468 1.00 89.12 108 PRO A O 1
ATOM 833 N N . TRP A 1 109 ? -14.694 4.517 2.635 1.00 88.75 109 TRP A N 1
ATOM 834 C CA . TRP A 1 109 ? -13.516 5.369 2.425 1.00 88.75 109 TRP A CA 1
ATOM 835 C C . TRP A 1 109 ? -12.484 4.689 1.532 1.00 88.75 109 TRP A C 1
ATOM 837 O O . TRP A 1 109 ? -11.826 5.389 0.779 1.00 88.75 109 TRP A O 1
ATOM 847 N N . PHE A 1 110 ? -12.355 3.361 1.590 1.00 86.88 110 PHE A N 1
ATOM 848 C CA . PHE A 1 110 ? -11.378 2.637 0.782 1.00 86.88 110 PHE A CA 1
ATOM 849 C C . PHE A 1 110 ? -11.716 2.715 -0.717 1.00 86.88 110 PHE A C 1
ATOM 851 O O . PHE A 1 110 ? -10.847 3.027 -1.529 1.00 86.88 110 PHE A O 1
ATOM 858 N N . ASP A 1 111 ? -12.998 2.573 -1.066 1.00 89.88 111 ASP A N 1
ATOM 859 C CA . ASP A 1 111 ? -13.499 2.691 -2.440 1.00 89.88 111 ASP A CA 1
ATOM 860 C C . ASP A 1 111 ? -13.412 4.143 -2.901 1.00 89.88 111 ASP A C 1
ATOM 862 O O . ASP A 1 111 ? -12.978 4.419 -4.013 1.00 89.88 111 ASP A O 1
ATOM 866 N N . ASN A 1 112 ? -13.747 5.086 -2.015 1.00 92.00 112 ASN A N 1
ATOM 867 C CA . ASN A 1 112 ? -13.603 6.512 -2.287 1.00 92.00 112 ASN A CA 1
ATOM 868 C C . ASN A 1 112 ? -12.139 6.903 -2.525 1.00 92.00 112 ASN A C 1
ATOM 870 O O . ASN A 1 112 ? -11.864 7.753 -3.368 1.00 92.00 112 ASN A O 1
ATOM 874 N N . THR A 1 113 ? -11.197 6.308 -1.788 1.00 91.62 113 THR A N 1
ATOM 875 C CA . THR A 1 113 ? -9.764 6.497 -2.025 1.00 91.62 113 THR A CA 1
ATOM 876 C C . THR A 1 113 ? -9.396 5.976 -3.403 1.00 91.62 113 THR A C 1
ATOM 878 O O . THR A 1 113 ? -8.767 6.700 -4.165 1.00 91.62 113 THR A O 1
ATOM 881 N N . PHE A 1 114 ? -9.830 4.766 -3.758 1.00 91.06 114 PHE A N 1
ATOM 882 C CA . PHE A 1 114 ? -9.561 4.207 -5.080 1.00 91.06 114 PHE A CA 1
ATOM 883 C C . PHE A 1 114 ? -10.149 5.078 -6.197 1.00 91.06 114 PHE A C 1
ATOM 885 O O . PHE A 1 114 ? -9.448 5.418 -7.143 1.00 91.06 114 PHE A O 1
ATOM 892 N N . SER A 1 115 ? -11.400 5.522 -6.062 1.00 93.88 115 SER A N 1
ATOM 893 C CA . SER A 1 115 ? -12.058 6.345 -7.080 1.00 93.88 115 SER A CA 1
ATOM 894 C C . SER A 1 115 ? -11.448 7.741 -7.231 1.00 93.88 115 SER A C 1
ATOM 896 O O . SER A 1 115 ? -11.571 8.337 -8.293 1.00 93.88 115 SER A O 1
ATOM 898 N N . GLN A 1 116 ? -10.856 8.296 -6.168 1.00 94.88 116 GLN A N 1
ATOM 899 C CA . GLN A 1 116 ? -10.312 9.662 -6.174 1.00 94.88 116 GLN A CA 1
ATOM 900 C C . GLN A 1 116 ? -8.818 9.708 -6.496 1.00 94.88 116 GLN A C 1
ATOM 902 O O . GLN A 1 116 ? -8.369 10.645 -7.142 1.00 94.88 116 GLN A O 1
ATOM 907 N N . GLU A 1 117 ? -8.055 8.717 -6.038 1.00 95.62 117 GLU A N 1
ATOM 908 C CA . GLU A 1 117 ? -6.594 8.701 -6.151 1.00 95.62 117 GLU A CA 1
ATOM 909 C C . GLU A 1 117 ? -6.095 7.668 -7.161 1.00 95.62 117 GLU A C 1
ATOM 911 O O . GLU A 1 117 ? -4.964 7.776 -7.620 1.00 95.62 117 GLU A O 1
ATOM 916 N N . GLY A 1 118 ? -6.907 6.676 -7.538 1.00 93.81 118 GLY A N 1
ATOM 917 C CA . GLY A 1 118 ? -6.466 5.548 -8.360 1.00 93.81 118 GLY A CA 1
ATOM 918 C C . GLY A 1 118 ? -5.837 5.968 -9.689 1.00 93.81 118 GLY A C 1
ATOM 919 O O . GLY A 1 118 ? -4.778 5.460 -10.045 1.00 93.81 118 GLY A O 1
ATOM 920 N N . GLU A 1 119 ? -6.435 6.938 -10.386 1.00 96.38 119 GLU A N 1
ATOM 921 C CA . GLU A 1 119 ? -5.882 7.465 -11.640 1.00 96.38 119 GLU A CA 1
ATOM 922 C C . GLU A 1 119 ? -4.549 8.194 -11.419 1.00 96.38 119 GLU A C 1
ATOM 924 O O . GLU A 1 119 ? -3.591 7.969 -12.156 1.00 96.38 119 GLU A O 1
ATOM 929 N N . THR A 1 120 ? -4.451 9.018 -10.374 1.00 97.44 120 THR A N 1
ATOM 930 C CA . THR A 1 120 ? -3.203 9.701 -10.002 1.00 97.44 120 THR A CA 1
ATOM 931 C C . THR A 1 120 ? -2.095 8.693 -9.712 1.00 97.44 120 THR A C 1
ATOM 933 O O . THR A 1 120 ? -1.000 8.812 -10.255 1.00 97.44 120 THR A O 1
ATOM 936 N N . ILE A 1 121 ? -2.389 7.666 -8.912 1.00 96.50 121 ILE A N 1
ATOM 937 C CA . ILE A 1 121 ? -1.432 6.615 -8.549 1.00 96.50 121 ILE A CA 1
ATOM 938 C C . ILE A 1 121 ? -0.980 5.851 -9.796 1.00 96.50 121 ILE A C 1
ATOM 940 O O . ILE A 1 121 ? 0.213 5.612 -9.971 1.00 96.50 121 ILE A O 1
ATOM 944 N N . LEU A 1 122 ? -1.909 5.510 -10.692 1.00 95.94 122 LEU A N 1
ATOM 945 C CA . LEU A 1 122 ? -1.580 4.835 -11.944 1.00 95.94 122 LEU A CA 1
ATOM 946 C C . LEU A 1 122 ? -0.686 5.703 -12.840 1.00 95.94 122 LEU A C 1
ATOM 948 O O . LEU A 1 122 ? 0.280 5.205 -13.411 1.00 95.94 122 LEU A O 1
ATOM 952 N N . ASN A 1 123 ? -0.964 7.003 -12.935 1.00 97.75 123 ASN A N 1
ATOM 953 C CA . ASN A 1 123 ? -0.138 7.930 -13.703 1.00 97.75 123 ASN A CA 1
ATOM 954 C C . ASN A 1 123 ? 1.275 8.069 -13.113 1.00 97.75 123 ASN A C 1
ATOM 956 O O . ASN A 1 123 ? 2.247 8.080 -13.867 1.00 97.75 123 ASN A O 1
ATOM 960 N N . GLU A 1 124 ? 1.413 8.113 -11.783 1.00 97.31 124 GLU A N 1
ATOM 961 C CA . GLU A 1 124 ? 2.721 8.080 -11.111 1.00 97.31 124 GLU A CA 1
ATOM 962 C C . GLU A 1 124 ? 3.485 6.784 -11.427 1.00 97.31 124 GLU A C 1
ATOM 964 O O . GLU A 1 124 ? 4.676 6.827 -11.734 1.00 97.31 124 GLU A O 1
ATOM 969 N N . MET A 1 125 ? 2.800 5.635 -11.405 1.00 96.69 125 MET A N 1
ATOM 970 C CA . MET A 1 125 ? 3.388 4.340 -11.761 1.00 96.69 125 MET A CA 1
ATOM 971 C C . MET A 1 125 ? 3.872 4.309 -13.215 1.00 96.69 125 MET A C 1
ATOM 973 O O . MET A 1 125 ? 4.969 3.827 -13.488 1.00 96.69 125 MET A O 1
ATOM 977 N N . LEU A 1 126 ? 3.080 4.840 -14.151 1.00 96.12 126 LEU A N 1
ATOM 978 C CA . LEU A 1 126 ? 3.452 4.918 -15.567 1.00 96.12 126 LEU A CA 1
ATOM 979 C C . LEU A 1 126 ? 4.655 5.838 -15.795 1.00 96.12 126 LEU A C 1
ATOM 981 O O . LEU A 1 126 ? 5.550 5.484 -16.561 1.00 96.12 126 LEU A O 1
ATOM 985 N N . ALA A 1 127 ? 4.696 6.988 -15.118 1.00 95.94 127 ALA A N 1
ATOM 986 C CA . ALA A 1 127 ? 5.836 7.897 -15.177 1.00 95.94 127 ALA A CA 1
ATOM 987 C C . ALA A 1 127 ? 7.110 7.222 -14.645 1.00 95.94 127 ALA A C 1
ATOM 989 O O . ALA A 1 127 ? 8.131 7.216 -15.327 1.00 95.94 127 ALA A O 1
ATOM 990 N N . MET A 1 128 ? 7.019 6.559 -13.488 1.00 95.00 128 MET A N 1
ATOM 991 C CA . MET A 1 128 ? 8.131 5.805 -12.909 1.00 95.00 128 MET A CA 1
ATOM 992 C C . MET A 1 128 ? 8.618 4.692 -13.848 1.00 95.00 128 MET A C 1
ATOM 994 O O . MET A 1 128 ? 9.819 4.543 -14.058 1.00 95.00 128 MET A O 1
ATOM 998 N N . ALA A 1 129 ? 7.702 3.932 -14.453 1.00 93.50 129 ALA A N 1
ATOM 999 C CA . ALA A 1 129 ? 8.052 2.886 -15.411 1.00 93.50 129 ALA A CA 1
ATOM 1000 C C . ALA A 1 129 ? 8.783 3.448 -16.643 1.00 93.50 129 ALA A C 1
ATOM 1002 O O . ALA A 1 129 ? 9.748 2.844 -17.113 1.00 93.50 129 ALA A O 1
ATOM 1003 N N . ALA A 1 130 ? 8.340 4.598 -17.159 1.00 92.38 130 ALA A N 1
ATOM 1004 C CA . ALA A 1 130 ? 8.981 5.264 -18.287 1.00 92.38 130 ALA A CA 1
ATOM 1005 C C . ALA A 1 130 ? 10.399 5.743 -17.939 1.00 92.38 130 ALA A C 1
ATOM 1007 O O . ALA A 1 130 ? 11.326 5.507 -18.717 1.00 92.38 130 ALA A O 1
ATOM 1008 N N . ASP A 1 131 ? 10.580 6.353 -16.767 1.00 92.00 131 ASP A N 1
ATOM 1009 C CA . ASP A 1 131 ? 11.885 6.833 -16.301 1.00 92.00 131 ASP A CA 1
ATOM 1010 C C . ASP A 1 131 ? 12.882 5.678 -16.134 1.00 92.00 131 ASP A C 1
ATOM 1012 O O . ASP A 1 131 ? 14.003 5.739 -16.647 1.00 92.00 131 ASP A O 1
ATOM 1016 N N . LEU A 1 132 ? 12.450 4.585 -15.503 1.00 88.38 132 LEU A N 1
ATOM 1017 C CA . LEU A 1 132 ? 13.272 3.389 -15.322 1.00 88.38 132 LEU A CA 1
ATOM 1018 C C . LEU A 1 132 ? 13.627 2.718 -16.651 1.00 88.38 132 LEU A C 1
ATOM 1020 O O . LEU A 1 132 ? 14.755 2.264 -16.840 1.00 88.38 132 LEU A O 1
ATOM 1024 N N . ALA A 1 133 ? 12.686 2.669 -17.598 1.00 86.38 133 ALA A N 1
ATOM 1025 C CA . ALA A 1 133 ? 12.970 2.149 -18.928 1.00 86.38 133 ALA A CA 1
ATOM 1026 C C . ALA A 1 133 ? 14.074 2.973 -19.606 1.00 86.38 133 ALA A C 1
ATOM 1028 O O . ALA A 1 133 ? 15.012 2.397 -20.149 1.00 86.38 133 ALA A O 1
ATOM 1029 N N . VAL A 1 134 ? 14.012 4.307 -19.538 1.00 87.81 134 VAL A N 1
ATOM 1030 C CA . VAL A 1 134 ? 15.056 5.183 -20.096 1.00 87.81 134 VAL A CA 1
ATOM 1031 C C . VAL A 1 134 ? 16.418 4.932 -19.448 1.00 87.81 134 VAL A C 1
ATOM 1033 O O . VAL A 1 134 ? 17.421 4.952 -20.159 1.00 87.81 134 VAL A O 1
ATOM 1036 N N . GLU A 1 135 ? 16.474 4.694 -18.137 1.00 82.81 135 GLU A N 1
ATOM 1037 C CA . GLU A 1 135 ? 17.724 4.390 -17.431 1.00 82.81 135 GLU A CA 1
ATOM 1038 C C . GLU A 1 135 ? 18.368 3.088 -17.922 1.00 82.81 135 GLU A C 1
ATOM 1040 O O . GLU A 1 135 ? 19.570 3.064 -18.166 1.00 82.81 135 GLU A O 1
ATOM 1045 N N . VAL A 1 136 ? 17.575 2.039 -18.155 1.00 77.50 136 VAL A N 1
ATOM 1046 C CA . VAL A 1 136 ? 18.079 0.741 -18.642 1.00 77.50 136 VAL A CA 1
ATOM 1047 C C . VAL A 1 136 ? 18.663 0.819 -20.058 1.00 77.50 136 VAL A C 1
ATOM 1049 O O . VAL A 1 136 ? 19.557 0.045 -20.397 1.00 77.50 136 VAL A O 1
ATOM 1052 N N . TRP A 1 137 ? 18.169 1.731 -20.898 1.00 76.06 137 TRP A N 1
ATOM 1053 C CA . TRP A 1 137 ? 18.634 1.890 -22.282 1.00 76.06 137 TRP A CA 1
ATOM 1054 C C . TRP A 1 137 ? 19.807 2.874 -22.449 1.00 76.06 137 TRP A C 1
ATOM 1056 O O . TRP A 1 137 ? 20.253 3.076 -23.582 1.00 76.06 137 TRP A O 1
ATOM 1066 N N . ARG A 1 138 ? 20.284 3.506 -21.371 1.00 62.38 138 ARG A N 1
ATOM 1067 C CA . ARG A 1 138 ? 21.459 4.396 -21.379 1.00 62.38 138 ARG A CA 1
ATOM 1068 C C . ARG A 1 138 ? 22.746 3.638 -21.083 1.00 62.38 138 ARG A C 1
ATOM 1070 O O . ARG A 1 138 ? 23.759 4.005 -21.719 1.00 62.38 138 ARG A O 1
#

Secondary structure (DSSP, 8-state):
--HHHHHHHHHHHHHHHHHHHHHHHHHHHH-TT-HHHHHHHHHHHHHHHHHHHTS-TT-HHHHHTEEEEEEEETTEEEEEEEE-TT---TTT-S-HHHHHHHHHHH--HHHHHHHHHHHHHHHHHHHHHHHHHHHHT-

Radius of gyration: 16.79 Å; chains: 1; bounding box: 43×25×58 Å

Foldseek 3Di:
DPPPQLVVLLVVLLVVLVVLLVVLVCCLPPVPVHLQSNLQSLLQSVLLVQLLVLDDPVCSQLSSQWGKDWDDDDVHIHIDTDGNQVRFNSPPTDGSNVCVVVVCVVPVSSVVSCVPCVVVSVVVSVVSSVVVVVVVVD

Sequence (138 aa):
MIQWGLTAGIQDIVAANRANRDLLRFLRDTGEGGLAWQVVAHGVLRFQGEAQTRSPYLTGTLAFAHTGEVYDIDGGAEGRVYIDPSIVNPVFGGRPAEYGIDVHQRKPWFDNTFSQEGETILNEMLAMAADLAVEVWR

pLDDT: mean 87.58, std 10.87, range [41.16, 97.75]